Protein AF-A0A4T0UR15-F1 (afdb_monomer_lite)

Organism: NCBI:txid2563443

Radius of gyration: 17.23 Å; chains: 1; bounding box: 40×45×39 Å

Foldseek 3Di:
DDPDPPPDPDDDPPDDPPPPPLPLDQLVNDDPQLCVLCVLCNVCSVVDDSVRSVSSSVVSVVLVPDDPVVSVVVSVVNNVLSVDDPVRNVVVVVVVVVLVPDDPVVVVVVVVCVVDVPPDD

Sequence (121 aa):
MIKGWTLLLACCLAAPAWAGTAASPDWDMLAESRRQALVPLARDWNRYSAQKKQSLVELADALQQLPPDARERAQRQLRRWVELSPAEQARVRANWRRVQALAPERRAALLFELTHPTAQR

pLDDT: mean 75.61, std 16.29, range [34.81, 90.88]

InterPro domains:
  IPR021455 Protein of unknown function DUF3106 [PF11304] (27-110)

Secondary structure (DSSP, 8-state):
---SSS-SSS------S---------GGGS-HHHHHHHGGGGGGGGGS-HHHHHHHHHHHHHHHTS-HHHHHHHHHHHHHHHHS-HHHHHHHHHHHHHHHHS-HHHHHHHHHHHHS-----

Structure (mmCIF, N/CA/C/O backbone):
data_AF-A0A4T0UR15-F1
#
_entry.id   AF-A0A4T0UR15-F1
#
loop_
_atom_site.group_PDB
_atom_site.id
_atom_site.type_symbol
_atom_site.label_atom_id
_atom_site.label_alt_id
_atom_site.label_comp_id
_atom_site.label_asym_id
_atom_site.label_entity_id
_atom_site.label_seq_id
_atom_site.pdbx_PDB_ins_code
_atom_site.Cartn_x
_atom_site.Cartn_y
_atom_site.Cartn_z
_atom_site.occupancy
_atom_site.B_iso_or_equiv
_atom_site.auth_seq_id
_atom_site.auth_comp_id
_atom_site.auth_asym_id
_atom_site.auth_atom_id
_atom_site.pdbx_PDB_model_num
ATOM 1 N N . MET A 1 1 ? -13.636 2.689 14.888 1.00 38.12 1 MET A N 1
ATOM 2 C CA . MET A 1 1 ? -12.822 1.537 14.426 1.00 38.12 1 MET A CA 1
ATOM 3 C C . MET A 1 1 ? -12.340 1.795 13.002 1.00 38.12 1 MET A C 1
ATOM 5 O O . MET A 1 1 ? -13.048 1.479 12.060 1.00 38.12 1 MET A O 1
ATOM 9 N N . ILE A 1 2 ? -11.174 2.425 12.830 1.00 34.81 2 ILE A N 1
ATOM 10 C CA . ILE A 1 2 ? -10.665 2.826 11.507 1.00 34.81 2 ILE A CA 1
ATOM 11 C C . ILE A 1 2 ? -9.317 2.137 11.301 1.00 34.81 2 ILE A C 1
ATOM 13 O O . ILE A 1 2 ? -8.264 2.663 11.644 1.00 34.81 2 ILE A O 1
ATOM 17 N N . LYS A 1 3 ? -9.365 0.900 10.798 1.00 42.66 3 LYS A N 1
ATOM 18 C CA . LYS A 1 3 ? -8.194 0.148 10.326 1.00 42.66 3 LYS A CA 1
ATOM 19 C C . LYS A 1 3 ? -8.117 0.307 8.806 1.00 42.66 3 LYS A C 1
ATOM 21 O O . LYS A 1 3 ? -8.427 -0.606 8.053 1.00 42.66 3 LYS A O 1
ATOM 26 N N . GLY A 1 4 ? -7.803 1.523 8.367 1.00 48.31 4 GLY A N 1
ATOM 27 C CA . GLY A 1 4 ? -7.584 1.871 6.966 1.00 48.31 4 GLY A CA 1
ATOM 28 C C . GLY A 1 4 ? -6.145 2.337 6.799 1.00 48.31 4 GLY A C 1
ATOM 29 O O . GLY A 1 4 ? -5.841 3.483 7.093 1.00 48.31 4 GLY A O 1
ATOM 30 N N . TRP A 1 5 ? -5.276 1.421 6.371 1.00 48.75 5 TRP A N 1
ATOM 31 C CA . TRP A 1 5 ? -3.886 1.633 5.923 1.00 48.75 5 TRP A CA 1
ATOM 32 C C . TRP A 1 5 ? -2.785 1.838 6.976 1.00 48.75 5 TRP A C 1
ATOM 34 O O . TRP A 1 5 ? -1.614 1.847 6.607 1.00 48.75 5 TRP A O 1
ATOM 44 N N . THR A 1 6 ? -3.084 1.922 8.274 1.00 47.88 6 THR A N 1
ATOM 45 C CA . THR A 1 6 ? -2.031 2.005 9.315 1.00 47.88 6 THR A CA 1
ATOM 46 C C . THR A 1 6 ? -1.270 0.714 9.571 1.00 47.88 6 THR A C 1
ATOM 48 O O . THR A 1 6 ? -0.255 0.742 10.255 1.00 47.88 6 THR A O 1
ATOM 51 N N . LEU A 1 7 ? -1.726 -0.416 9.043 1.00 49.88 7 LEU A N 1
ATOM 52 C CA . LEU A 1 7 ? -1.101 -1.712 9.285 1.00 49.88 7 LEU A CA 1
ATOM 53 C C . LEU A 1 7 ? -0.661 -2.327 7.965 1.00 49.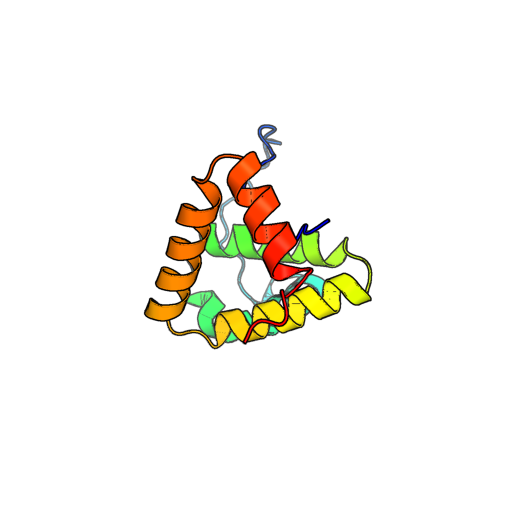88 7 LEU A C 1
ATOM 55 O O . LEU A 1 7 ? -1.326 -3.196 7.423 1.00 49.88 7 LEU A O 1
ATOM 59 N N . LEU A 1 8 ? 0.458 -1.830 7.449 1.00 49.12 8 LEU A N 1
ATOM 60 C CA . LEU A 1 8 ? 1.397 -2.616 6.645 1.00 49.12 8 LEU A CA 1
ATOM 61 C C . LEU A 1 8 ? 2.799 -1.999 6.770 1.00 49.12 8 LEU A C 1
ATOM 63 O O . LEU A 1 8 ? 3.487 -1.728 5.793 1.00 49.12 8 LEU A O 1
ATOM 67 N N . LEU A 1 9 ? 3.202 -1.702 8.010 1.00 54.59 9 LEU A N 1
ATOM 68 C CA . LEU A 1 9 ? 4.618 -1.504 8.337 1.00 54.59 9 LEU A CA 1
ATOM 69 C C . LEU A 1 9 ? 4.985 -1.951 9.760 1.00 54.59 9 LEU A C 1
ATOM 71 O O . LEU A 1 9 ? 6.015 -1.556 10.291 1.00 54.59 9 LEU A O 1
ATOM 75 N N . ALA A 1 10 ? 4.141 -2.762 10.395 1.00 55.88 10 ALA A N 1
ATOM 76 C CA . ALA A 1 10 ? 4.406 -3.287 11.725 1.00 55.88 10 ALA A CA 1
ATOM 77 C C . ALA A 1 10 ? 3.824 -4.696 11.831 1.00 55.88 10 ALA A C 1
ATOM 79 O O . ALA A 1 10 ? 2.657 -4.848 12.178 1.00 55.88 10 ALA A O 1
ATOM 80 N N . CYS A 1 11 ? 4.623 -5.694 11.442 1.00 45.78 11 CYS A N 1
ATOM 81 C CA . CYS A 1 11 ? 4.847 -6.961 12.152 1.00 45.78 11 CYS A CA 1
ATOM 82 C C . CYS A 1 11 ? 5.346 -8.027 11.162 1.00 45.78 11 CYS A C 1
ATOM 84 O O . CYS A 1 11 ? 4.555 -8.584 10.410 1.00 45.78 11 CYS A O 1
ATOM 86 N N . CYS A 1 12 ? 6.658 -8.276 11.159 1.00 40.47 12 CYS A N 1
ATOM 87 C CA . CYS A 1 12 ? 7.252 -9.618 11.114 1.00 40.47 12 CYS A CA 1
ATOM 88 C C . CYS A 1 12 ? 8.769 -9.489 11.324 1.00 40.47 12 CYS A C 1
ATOM 90 O O . CYS A 1 12 ? 9.550 -9.457 10.378 1.00 40.47 12 CYS A O 1
ATOM 92 N N . LEU A 1 13 ? 9.192 -9.416 12.592 1.00 53.69 13 LEU A N 1
ATOM 93 C CA . LEU A 1 13 ? 10.471 -10.008 12.983 1.00 53.69 13 LEU A CA 1
ATOM 94 C C . LEU A 1 13 ? 10.218 -11.507 13.183 1.00 53.69 13 LEU A C 1
ATOM 96 O O . LEU A 1 13 ? 9.910 -11.947 14.283 1.00 53.69 13 LEU A O 1
ATOM 100 N N . ALA A 1 14 ? 10.285 -12.261 12.092 1.00 48.03 14 ALA A N 1
ATOM 101 C CA . ALA A 1 14 ? 10.518 -13.701 12.077 1.00 48.03 14 ALA A CA 1
ATOM 102 C C . ALA A 1 14 ? 10.884 -14.054 10.634 1.00 48.03 14 ALA A C 1
ATOM 104 O O . ALA A 1 14 ? 10.016 -14.156 9.772 1.00 48.03 14 ALA A O 1
ATOM 105 N N . ALA A 1 15 ? 12.181 -14.140 10.353 1.00 48.25 15 ALA A N 1
ATOM 106 C CA . ALA A 1 15 ? 12.671 -14.547 9.047 1.00 48.25 15 ALA A CA 1
ATOM 107 C C . ALA A 1 15 ? 12.569 -16.074 8.927 1.00 48.25 15 ALA A C 1
ATOM 109 O O . ALA A 1 15 ? 13.276 -16.769 9.660 1.00 48.25 15 ALA A O 1
ATOM 110 N N . PRO A 1 16 ? 11.774 -16.638 8.001 1.00 46.06 16 PRO A N 1
ATOM 111 C CA . PRO A 1 16 ? 12.144 -17.919 7.445 1.00 46.06 16 PRO A CA 1
ATOM 112 C C . PRO A 1 16 ? 13.323 -17.666 6.502 1.00 46.06 16 PRO A C 1
ATOM 114 O O . PRO A 1 16 ? 13.279 -16.793 5.633 1.00 46.06 16 PRO A O 1
ATOM 117 N N . ALA A 1 17 ? 14.400 -18.422 6.699 1.00 53.25 17 ALA A N 1
ATOM 118 C CA . ALA A 1 17 ? 15.525 -18.501 5.784 1.00 53.25 17 ALA A CA 1
ATOM 119 C C . ALA A 1 17 ? 15.075 -19.162 4.468 1.00 53.25 17 ALA A C 1
ATOM 121 O O . ALA A 1 17 ? 15.385 -20.311 4.182 1.00 53.25 17 ALA A O 1
ATOM 122 N N . TRP A 1 18 ? 14.324 -18.423 3.660 1.00 51.34 18 TRP A N 1
ATOM 123 C CA . TRP A 1 18 ? 14.265 -18.621 2.223 1.00 51.34 18 TRP A CA 1
ATOM 124 C C . TRP A 1 18 ? 14.562 -17.275 1.581 1.00 51.34 18 TRP A C 1
ATOM 126 O O . TRP A 1 18 ? 13.705 -16.611 1.006 1.00 51.34 18 TRP A O 1
ATOM 136 N N . ALA A 1 19 ? 15.824 -16.862 1.700 1.00 43.78 19 ALA A N 1
ATOM 137 C CA . ALA A 1 19 ? 16.419 -15.978 0.714 1.00 43.78 19 ALA A CA 1
ATOM 138 C C . ALA A 1 19 ? 16.568 -16.788 -0.583 1.00 43.78 19 ALA A C 1
ATOM 140 O O . ALA A 1 19 ? 17.664 -17.187 -0.971 1.00 43.78 19 ALA A O 1
ATOM 141 N N . GLY A 1 20 ? 15.434 -17.084 -1.225 1.00 45.62 20 GLY A N 1
ATOM 142 C CA . GLY A 1 20 ? 15.422 -17.321 -2.655 1.00 45.62 20 GLY A CA 1
ATOM 143 C C . GLY A 1 20 ? 16.052 -16.092 -3.294 1.00 45.62 20 GLY A C 1
ATOM 144 O O . GLY A 1 20 ? 15.768 -14.964 -2.885 1.00 45.62 20 GLY A O 1
ATOM 145 N N . THR A 1 21 ? 16.977 -16.325 -4.218 1.00 44.38 21 THR A N 1
ATOM 146 C CA . THR A 1 21 ? 17.634 -15.318 -5.047 1.00 44.38 21 THR A CA 1
ATOM 147 C C . THR A 1 21 ? 16.654 -14.187 -5.325 1.00 44.38 21 THR A C 1
ATOM 149 O O . THR A 1 21 ? 15.539 -14.474 -5.758 1.00 44.38 21 THR A O 1
ATOM 152 N N . ALA A 1 22 ? 17.025 -12.937 -5.027 1.00 46.28 22 ALA A N 1
ATOM 153 C CA . ALA A 1 22 ? 16.187 -11.757 -5.231 1.00 46.28 22 ALA A CA 1
ATOM 154 C C . ALA A 1 22 ? 15.942 -11.522 -6.735 1.00 46.28 22 ALA A C 1
ATOM 156 O O . ALA A 1 22 ? 16.420 -10.562 -7.333 1.00 46.28 22 ALA A O 1
ATOM 157 N N . ALA A 1 23 ? 15.216 -12.442 -7.361 1.00 57.44 23 ALA A N 1
ATOM 158 C CA . ALA A 1 23 ? 14.602 -12.308 -8.653 1.00 57.44 23 ALA A CA 1
ATOM 159 C C . ALA A 1 23 ? 13.481 -11.304 -8.437 1.00 57.44 23 ALA A C 1
ATOM 161 O O . ALA A 1 23 ? 12.455 -11.608 -7.837 1.00 57.44 23 ALA A O 1
ATOM 162 N N . SER A 1 24 ? 13.742 -10.065 -8.841 1.00 64.25 24 SER A N 1
ATOM 163 C CA . SER A 1 24 ? 12.734 -9.019 -8.944 1.00 64.25 24 SER A CA 1
ATOM 164 C C . SER A 1 24 ? 11.588 -9.591 -9.783 1.00 64.25 24 SER A C 1
ATOM 166 O O . SER A 1 24 ? 11.808 -9.804 -10.973 1.00 64.25 24 SER A O 1
ATOM 168 N N . PRO A 1 25 ? 10.419 -9.925 -9.203 1.00 77.56 25 PRO A N 1
ATOM 169 C CA . PRO A 1 25 ? 9.412 -10.658 -9.949 1.00 77.56 25 PRO A CA 1
ATOM 170 C C . PRO A 1 25 ? 8.941 -9.790 -11.111 1.00 77.56 25 PRO A C 1
ATOM 172 O O . PRO A 1 25 ? 8.556 -8.626 -10.928 1.00 77.56 25 PRO A O 1
ATOM 175 N N . ASP A 1 26 ? 9.007 -10.339 -12.316 1.00 86.25 26 ASP A N 1
ATOM 176 C CA . ASP A 1 26 ? 8.411 -9.704 -13.479 1.00 86.25 26 ASP A CA 1
ATOM 177 C C . ASP A 1 26 ? 6.894 -9.792 -13.385 1.00 86.25 26 ASP A C 1
ATOM 179 O O . ASP A 1 26 ? 6.338 -10.692 -12.749 1.00 86.25 26 ASP A O 1
ATOM 183 N N . TRP A 1 27 ? 6.218 -8.814 -13.987 1.00 88.00 27 TRP A N 1
ATOM 184 C CA . TRP A 1 27 ? 4.764 -8.695 -13.909 1.00 88.00 27 TRP A CA 1
ATOM 185 C C . TRP A 1 27 ? 4.068 -9.992 -14.348 1.00 88.00 27 TRP A C 1
ATOM 187 O O . TRP A 1 27 ? 3.156 -10.471 -13.676 1.00 88.00 27 TRP A O 1
ATOM 197 N N . ASP A 1 28 ? 4.564 -10.614 -15.418 1.00 87.25 28 ASP A N 1
ATOM 198 C CA . ASP A 1 28 ? 4.000 -11.834 -16.000 1.00 87.25 28 ASP A CA 1
ATOM 199 C C . ASP A 1 28 ? 4.280 -13.102 -15.178 1.00 87.25 28 ASP A C 1
ATOM 201 O O . ASP A 1 28 ? 3.566 -14.093 -15.319 1.00 87.25 28 ASP A O 1
ATOM 205 N N . MET A 1 29 ? 5.256 -13.069 -14.265 1.00 86.69 29 MET A N 1
ATOM 206 C CA . MET A 1 29 ? 5.551 -14.184 -13.353 1.00 86.69 29 MET A CA 1
ATOM 207 C C . MET A 1 29 ? 4.675 -14.176 -12.095 1.00 86.69 29 MET A C 1
ATOM 209 O O . MET A 1 29 ? 4.664 -15.144 -11.332 1.00 86.69 29 MET A O 1
ATOM 213 N N . LEU A 1 30 ? 3.947 -13.086 -11.845 1.00 88.75 30 LEU A N 1
ATOM 214 C CA . LEU A 1 30 ? 3.037 -13.001 -10.712 1.00 88.75 30 LEU A CA 1
ATOM 215 C C . LEU A 1 30 ? 1.842 -13.941 -10.906 1.00 88.75 30 LEU A C 1
ATOM 217 O O . LEU A 1 30 ? 1.263 -14.028 -11.988 1.00 88.75 30 LEU A O 1
ATOM 221 N N . ALA A 1 31 ? 1.426 -14.595 -9.819 1.00 88.00 31 ALA A N 1
ATOM 222 C CA . ALA A 1 31 ? 0.186 -15.362 -9.793 1.00 88.00 31 ALA A CA 1
ATOM 223 C C . ALA A 1 31 ? -1.007 -14.479 -10.194 1.00 88.00 31 ALA A C 1
ATOM 225 O O . ALA A 1 31 ? -1.065 -13.299 -9.839 1.00 88.00 31 ALA A O 1
ATOM 226 N N . GLU A 1 32 ? -1.984 -15.065 -10.884 1.00 88.12 32 GLU A N 1
ATOM 227 C CA . GLU A 1 32 ? -3.127 -14.336 -11.445 1.00 88.12 32 GLU A CA 1
ATOM 228 C C . GLU A 1 32 ? -3.884 -13.512 -10.391 1.00 88.12 32 GLU A C 1
ATOM 230 O O . GLU A 1 32 ? -4.163 -12.333 -10.599 1.00 88.12 32 GLU A O 1
ATOM 235 N N . SER A 1 33 ? -4.114 -14.077 -9.204 1.00 85.19 33 SER A N 1
ATOM 236 C CA . SER A 1 33 ? -4.772 -13.372 -8.099 1.00 85.19 33 SER A CA 1
ATOM 237 C C . SER A 1 33 ? -3.997 -12.134 -7.625 1.00 85.19 33 SER A C 1
ATOM 239 O O . SER A 1 33 ? -4.597 -11.109 -7.288 1.00 85.19 33 SER A O 1
ATOM 241 N N . ARG A 1 34 ? -2.657 -12.186 -7.646 1.00 89.31 34 ARG A N 1
ATOM 242 C CA . ARG A 1 34 ? -1.796 -11.044 -7.305 1.00 89.31 34 ARG A CA 1
ATOM 243 C C . ARG A 1 34 ? -1.826 -9.986 -8.397 1.00 89.31 34 ARG A C 1
ATOM 245 O O . ARG A 1 34 ? -1.960 -8.804 -8.081 1.00 89.31 34 ARG A O 1
ATOM 252 N N . ARG A 1 35 ? -1.761 -10.398 -9.668 1.00 90.88 35 ARG A N 1
ATOM 253 C CA . ARG A 1 35 ? -1.892 -9.480 -10.811 1.00 90.88 35 ARG A CA 1
ATOM 254 C C . ARG A 1 35 ? -3.214 -8.734 -10.764 1.00 90.88 35 ARG A C 1
ATOM 256 O O . ARG A 1 35 ? -3.206 -7.513 -10.860 1.00 90.88 35 ARG A O 1
ATOM 263 N N . GLN A 1 36 ? -4.321 -9.432 -10.512 1.00 88.94 36 GLN A N 1
ATOM 264 C CA . GLN A 1 36 ? -5.654 -8.832 -10.381 1.00 88.94 36 GLN A CA 1
ATOM 265 C C . GLN A 1 36 ? -5.723 -7.775 -9.272 1.00 88.94 36 GLN A C 1
ATOM 267 O O . GLN A 1 36 ? -6.334 -6.721 -9.447 1.00 88.94 36 GLN A O 1
ATOM 272 N N . ALA A 1 37 ? -5.068 -8.020 -8.136 1.00 87.38 37 ALA A N 1
ATOM 273 C CA . ALA A 1 37 ? -5.011 -7.051 -7.046 1.00 87.38 37 ALA A CA 1
ATOM 274 C C . ALA A 1 37 ? -4.137 -5.825 -7.377 1.00 87.38 37 ALA A C 1
ATOM 276 O O . ALA A 1 37 ? -4.421 -4.728 -6.893 1.00 87.38 37 ALA A O 1
ATOM 277 N N . LEU A 1 38 ? -3.100 -5.997 -8.203 1.00 90.38 38 LEU A N 1
ATOM 278 C CA . LEU A 1 38 ? -2.100 -4.974 -8.517 1.00 90.38 38 LEU A CA 1
ATOM 279 C C . LEU A 1 38 ? -2.259 -4.339 -9.906 1.00 90.38 38 LEU A C 1
ATOM 281 O O . LEU A 1 38 ? -1.401 -3.546 -10.280 1.00 90.38 38 LEU A O 1
ATOM 285 N N . VAL A 1 39 ? -3.327 -4.631 -10.664 1.00 90.12 39 VAL A N 1
ATOM 286 C CA . VAL A 1 39 ? -3.546 -4.117 -12.039 1.00 90.12 39 VAL A CA 1
ATOM 287 C C . VAL A 1 39 ? -3.217 -2.626 -12.202 1.00 90.12 39 VAL A C 1
ATOM 289 O O . VAL A 1 39 ? -2.523 -2.287 -13.160 1.00 90.12 39 VAL A O 1
ATOM 292 N N . PRO A 1 40 ? -3.622 -1.716 -11.287 1.00 86.81 40 PRO A N 1
ATOM 293 C CA . PRO A 1 40 ? -3.321 -0.291 -11.443 1.00 86.81 40 PRO A CA 1
ATOM 294 C C . PRO A 1 40 ? -1.816 0.019 -11.471 1.00 86.81 40 PRO A C 1
ATOM 296 O O . PRO A 1 40 ? -1.396 1.000 -12.069 1.00 86.81 40 PRO A O 1
ATOM 299 N N . LEU A 1 41 ? -0.996 -0.818 -10.836 1.00 87.88 41 LEU A N 1
ATOM 300 C CA . LEU A 1 41 ? 0.452 -0.653 -10.717 1.00 87.88 41 LEU A CA 1
ATOM 301 C C . LEU A 1 41 ? 1.232 -1.315 -11.863 1.00 87.88 41 LEU A C 1
ATOM 303 O O . LEU A 1 41 ? 2.443 -1.120 -11.948 1.00 87.88 41 LEU A O 1
ATOM 307 N N . ALA A 1 42 ? 0.562 -2.071 -12.742 1.00 88.25 42 ALA A N 1
ATOM 308 C CA . ALA A 1 42 ? 1.193 -2.821 -13.829 1.00 88.25 42 ALA A CA 1
ATOM 309 C C . ALA A 1 42 ? 2.042 -1.925 -14.745 1.00 88.25 42 ALA A C 1
ATOM 311 O O . ALA A 1 42 ? 3.168 -2.271 -15.094 1.00 88.25 42 ALA A O 1
ATOM 312 N N . ARG A 1 43 ? 1.530 -0.729 -15.076 1.00 87.81 43 ARG A N 1
ATOM 313 C CA . ARG A 1 43 ? 2.186 0.232 -15.981 1.00 87.81 43 ARG A CA 1
ATOM 314 C C . ARG A 1 43 ? 3.577 0.655 -15.503 1.00 87.81 43 ARG A C 1
ATOM 316 O O . ARG A 1 43 ? 4.484 0.798 -16.315 1.00 87.81 43 ARG A O 1
ATOM 323 N N . ASP A 1 44 ? 3.735 0.872 -14.201 1.00 86.81 44 ASP A N 1
ATOM 324 C CA . ASP A 1 44 ? 4.989 1.339 -13.602 1.00 86.81 44 ASP A CA 1
ATOM 325 C C . ASP A 1 44 ? 5.793 0.203 -12.956 1.00 86.81 44 ASP A C 1
ATOM 327 O O . ASP A 1 44 ? 6.845 0.459 -12.369 1.00 86.81 44 ASP A O 1
ATOM 331 N N . TRP A 1 45 ? 5.344 -1.053 -13.085 1.00 88.81 45 TRP A N 1
ATOM 332 C CA . TRP A 1 45 ? 5.933 -2.202 -12.396 1.00 88.81 45 TRP A CA 1
ATOM 333 C C . TRP A 1 45 ? 7.448 -2.302 -12.601 1.00 88.81 45 TRP A C 1
ATOM 335 O O . TRP A 1 45 ? 8.203 -2.439 -11.639 1.00 88.81 45 TRP A O 1
ATOM 345 N N . ASN A 1 46 ? 7.909 -2.138 -13.842 1.00 88.50 46 ASN A N 1
ATOM 346 C CA . ASN A 1 46 ? 9.327 -2.232 -14.206 1.00 88.50 46 ASN A CA 1
ATOM 347 C C . ASN A 1 46 ? 10.186 -1.080 -13.667 1.00 88.50 46 ASN A C 1
ATOM 349 O O . ASN A 1 46 ? 11.405 -1.201 -13.609 1.00 88.50 46 ASN A O 1
ATOM 353 N N . ARG A 1 47 ? 9.568 0.028 -13.246 1.00 87.88 47 ARG A N 1
ATOM 354 C CA . ARG A 1 47 ? 10.261 1.190 -12.668 1.00 87.88 47 ARG A CA 1
ATOM 355 C C . ARG A 1 47 ? 10.456 1.049 -11.160 1.00 87.88 47 ARG A C 1
ATOM 357 O O . ARG A 1 47 ? 11.200 1.825 -10.563 1.00 87.88 47 ARG A O 1
ATOM 364 N N . TYR A 1 48 ? 9.781 0.090 -10.529 1.00 86.75 48 TYR A N 1
ATOM 365 C CA . TYR A 1 48 ? 9.933 -0.179 -9.108 1.00 86.75 48 TYR A CA 1
ATOM 366 C C . TYR A 1 48 ? 11.193 -0.995 -8.828 1.00 86.75 48 TYR A C 1
ATOM 368 O O . TYR A 1 48 ? 11.509 -1.959 -9.526 1.00 86.75 48 TYR A O 1
ATOM 376 N N . SER A 1 49 ? 11.893 -0.628 -7.753 1.00 88.19 49 SER A N 1
ATOM 377 C CA . SER A 1 49 ? 13.000 -1.426 -7.231 1.00 88.19 49 SER A CA 1
ATOM 378 C C . SER A 1 49 ? 12.514 -2.810 -6.794 1.00 88.19 49 SER A C 1
ATOM 380 O O . SER A 1 49 ? 11.346 -2.982 -6.438 1.00 88.19 49 SER A O 1
ATOM 382 N N . ALA A 1 50 ? 13.419 -3.792 -6.756 1.00 86.44 50 ALA A N 1
ATOM 383 C CA . ALA A 1 50 ? 13.101 -5.149 -6.305 1.00 86.44 50 ALA A CA 1
ATOM 384 C C . ALA A 1 50 ? 12.426 -5.153 -4.920 1.00 86.44 50 ALA A C 1
ATOM 386 O O . ALA A 1 50 ? 11.388 -5.784 -4.737 1.00 86.44 50 ALA A O 1
ATOM 387 N N . GLN A 1 51 ? 12.935 -4.343 -3.983 1.00 86.12 51 GLN A N 1
ATOM 388 C CA . GLN A 1 51 ? 12.336 -4.187 -2.655 1.00 86.12 51 GLN A CA 1
ATOM 389 C C . GLN A 1 51 ? 10.893 -3.673 -2.722 1.00 86.12 51 GLN A C 1
ATOM 391 O O . GLN A 1 51 ? 10.016 -4.152 -2.008 1.00 86.12 51 GLN A O 1
ATOM 396 N N . LYS A 1 52 ? 10.629 -2.686 -3.587 1.00 86.06 52 LYS A N 1
ATOM 397 C CA . LYS A 1 52 ? 9.290 -2.117 -3.739 1.00 86.06 52 LYS A CA 1
ATOM 398 C C . LYS A 1 52 ? 8.327 -3.133 -4.349 1.00 86.06 52 LYS A C 1
ATOM 400 O O . LYS A 1 52 ? 7.203 -3.234 -3.867 1.00 86.06 52 LYS A O 1
ATOM 405 N N . LYS A 1 53 ? 8.763 -3.879 -5.368 1.00 88.50 53 LYS A N 1
ATOM 406 C CA . LYS A 1 53 ? 7.981 -4.967 -5.971 1.00 88.50 53 LYS A CA 1
ATOM 407 C C . LYS A 1 53 ? 7.626 -6.031 -4.935 1.00 88.50 53 LYS A C 1
ATOM 409 O O . LYS A 1 53 ? 6.459 -6.393 -4.840 1.00 88.50 53 LYS A O 1
ATOM 414 N N . GLN A 1 54 ? 8.582 -6.442 -4.102 1.00 89.56 54 GLN A N 1
ATOM 415 C CA . GLN A 1 54 ? 8.345 -7.412 -3.033 1.00 89.56 54 GLN A CA 1
ATOM 416 C C . GLN A 1 54 ? 7.258 -6.939 -2.053 1.00 89.56 54 GLN A C 1
ATOM 418 O O . GLN A 1 54 ? 6.282 -7.650 -1.826 1.00 89.56 54 GLN A O 1
ATOM 423 N N . SER A 1 55 ? 7.336 -5.696 -1.564 1.00 86.44 55 SER A N 1
ATOM 424 C CA . SER A 1 55 ? 6.291 -5.147 -0.682 1.00 86.44 55 SER A CA 1
ATOM 425 C C . SER A 1 55 ? 4.916 -5.029 -1.358 1.00 86.44 55 SER A C 1
ATOM 427 O O . SER A 1 55 ? 3.887 -5.083 -0.688 1.00 86.44 55 SER A O 1
ATOM 429 N N . LEU A 1 56 ? 4.867 -4.838 -2.681 1.00 89.38 56 LEU A N 1
ATOM 430 C CA . LEU A 1 56 ? 3.608 -4.825 -3.432 1.00 89.38 56 LEU A CA 1
ATOM 431 C C . LEU A 1 56 ? 3.021 -6.234 -3.583 1.00 89.38 56 LEU A C 1
ATOM 433 O O . LEU A 1 56 ? 1.806 -6.391 -3.492 1.00 89.38 56 LEU A O 1
ATOM 437 N N . VAL A 1 57 ? 3.864 -7.251 -3.768 1.00 90.31 57 VAL A N 1
ATOM 438 C CA . VAL A 1 57 ? 3.442 -8.660 -3.769 1.00 90.31 57 VAL A CA 1
ATOM 439 C C . VAL A 1 57 ? 2.845 -9.047 -2.414 1.00 90.31 57 VAL A C 1
ATOM 441 O O . VAL A 1 57 ? 1.752 -9.604 -2.369 1.00 90.31 57 VAL A O 1
ATOM 444 N N . GLU A 1 58 ? 3.496 -8.671 -1.315 1.00 88.94 58 GLU A N 1
ATOM 445 C CA . GLU A 1 58 ? 2.984 -8.898 0.046 1.00 88.94 58 GLU A CA 1
ATOM 446 C C . GLU A 1 58 ? 1.641 -8.192 0.285 1.00 88.94 58 GLU A C 1
ATOM 448 O O . GLU A 1 58 ? 0.716 -8.768 0.861 1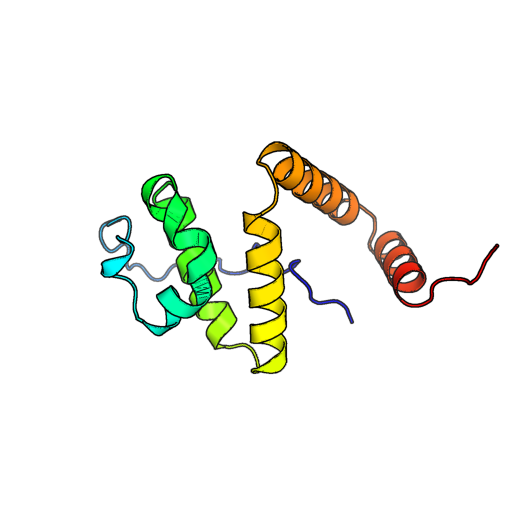.00 88.94 58 GLU A O 1
ATOM 453 N N . LEU A 1 59 ? 1.491 -6.959 -0.216 1.00 86.25 59 LEU A N 1
ATOM 454 C CA . LEU A 1 59 ? 0.212 -6.250 -0.190 1.00 86.25 59 LEU A CA 1
ATOM 455 C C . LEU A 1 59 ? -0.872 -7.031 -0.948 1.00 86.25 59 LEU A C 1
ATOM 457 O O . LEU A 1 59 ? -1.998 -7.127 -0.466 1.00 86.25 59 LEU A O 1
ATOM 461 N N . ALA A 1 60 ? -0.554 -7.587 -2.117 1.00 89.50 60 ALA A N 1
ATOM 462 C CA . ALA A 1 60 ? -1.508 -8.360 -2.907 1.00 89.50 60 ALA A CA 1
ATOM 463 C C . ALA A 1 60 ? -1.997 -9.616 -2.170 1.00 89.50 60 ALA A C 1
ATOM 465 O O . ALA A 1 60 ? -3.183 -9.943 -2.249 1.00 89.50 60 ALA A O 1
ATOM 466 N N . ASP A 1 61 ? -1.118 -10.279 -1.420 1.00 89.56 61 ASP A N 1
ATOM 467 C CA . ASP A 1 61 ? -1.477 -11.431 -0.587 1.00 89.56 61 ASP A CA 1
ATOM 468 C C . ASP A 1 61 ? -2.374 -11.008 0.586 1.00 89.56 61 ASP A C 1
ATOM 470 O O . ASP A 1 61 ? -3.418 -11.620 0.828 1.00 89.56 61 ASP A O 1
ATOM 474 N N . ALA A 1 62 ? -2.060 -9.888 1.245 1.00 87.69 62 ALA A N 1
ATOM 475 C CA . ALA A 1 62 ? -2.906 -9.334 2.303 1.00 87.69 62 ALA A CA 1
ATOM 476 C C . ALA A 1 62 ? -4.313 -8.954 1.796 1.00 87.69 62 ALA A C 1
ATOM 478 O O . ALA A 1 62 ? -5.308 -9.183 2.482 1.00 87.69 62 ALA A O 1
ATOM 479 N N . LEU A 1 63 ? -4.430 -8.415 0.576 1.00 85.12 63 LEU A N 1
ATOM 480 C CA . LEU A 1 63 ? -5.722 -8.078 -0.039 1.00 85.12 63 LEU A CA 1
ATOM 481 C C . LEU A 1 63 ? -6.590 -9.309 -0.330 1.00 85.12 63 LEU A C 1
ATOM 483 O O . LEU A 1 63 ? -7.821 -9.222 -0.283 1.00 85.12 63 LEU A O 1
ATOM 487 N N . GLN A 1 64 ? -5.975 -10.454 -0.626 1.00 85.88 64 GLN A N 1
ATOM 488 C CA . GLN A 1 64 ? -6.698 -11.708 -0.850 1.00 85.88 64 GLN A CA 1
ATOM 489 C C . GLN A 1 64 ? -7.302 -12.253 0.445 1.00 85.88 64 GLN A C 1
ATOM 491 O O . GLN A 1 64 ? -8.393 -12.816 0.412 1.00 85.88 64 GLN A O 1
ATOM 496 N N . GLN A 1 65 ? -6.661 -12.010 1.587 1.00 88.31 65 GLN A N 1
ATOM 497 C CA . GLN A 1 65 ? -7.177 -12.406 2.899 1.00 88.31 65 GLN A CA 1
ATOM 498 C C . GLN A 1 65 ? -8.332 -11.519 3.396 1.00 88.31 65 GLN A C 1
ATOM 500 O O . GLN A 1 65 ? -9.009 -11.869 4.362 1.00 88.31 65 GLN A O 1
ATOM 505 N N . LEU A 1 66 ? -8.585 -10.374 2.751 1.00 86.31 66 LEU A N 1
ATOM 506 C CA . LEU A 1 66 ? -9.695 -9.496 3.116 1.00 86.31 66 LEU A CA 1
ATOM 507 C C . LEU A 1 66 ? -11.052 -10.037 2.623 1.00 86.31 66 LEU A C 1
ATOM 509 O O . LEU A 1 66 ? -11.130 -10.572 1.511 1.00 86.31 66 LEU A O 1
ATOM 513 N N . PRO A 1 67 ? -12.143 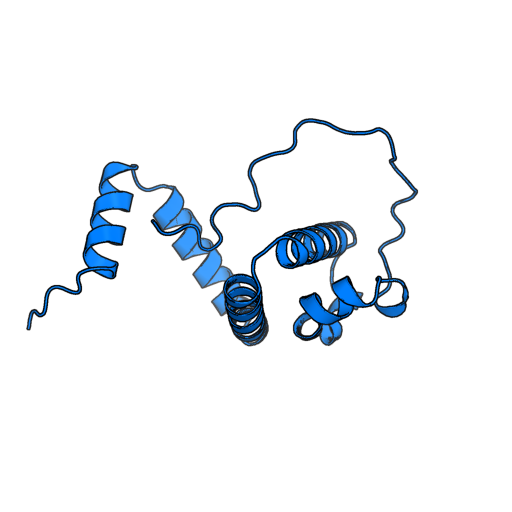-9.793 3.384 1.00 90.25 67 PRO A N 1
ATOM 514 C CA . PRO A 1 67 ? -13.511 -9.977 2.905 1.00 90.25 67 PRO A CA 1
ATOM 515 C C . PRO A 1 67 ? -13.768 -9.202 1.602 1.00 90.25 67 PRO A C 1
ATOM 517 O O . PRO A 1 67 ? -13.152 -8.147 1.399 1.00 90.25 67 PRO A O 1
ATOM 520 N N . PRO A 1 68 ? -14.703 -9.654 0.747 1.00 87.06 68 PRO A N 1
ATOM 521 C CA . PRO A 1 68 ? -14.929 -9.080 -0.582 1.00 87.06 68 PRO A CA 1
ATOM 522 C C . PRO A 1 68 ? -15.159 -7.561 -0.547 1.00 87.06 68 PRO A C 1
ATOM 524 O O . PRO A 1 68 ? -14.447 -6.826 -1.230 1.00 87.06 68 PRO A O 1
ATOM 527 N N . ASP A 1 69 ? -16.018 -7.060 0.346 1.00 86.00 69 ASP A N 1
ATOM 528 C CA . ASP A 1 69 ? -16.285 -5.616 0.455 1.00 86.00 69 ASP A CA 1
ATOM 529 C C . ASP A 1 69 ? -15.038 -4.803 0.833 1.00 86.00 69 ASP A C 1
ATOM 531 O O . ASP A 1 69 ? -14.837 -3.665 0.397 1.00 86.00 69 ASP A O 1
ATOM 535 N N . ALA A 1 70 ? -14.193 -5.367 1.700 1.00 85.69 70 ALA A N 1
ATOM 536 C CA . ALA A 1 70 ? -12.958 -4.729 2.135 1.00 85.69 70 ALA A CA 1
ATOM 537 C C . ALA A 1 70 ? -11.910 -4.739 1.019 1.00 85.69 70 ALA A C 1
ATOM 539 O O . ALA A 1 70 ? -11.231 -3.728 0.815 1.00 85.69 70 ALA A O 1
ATOM 540 N N . ARG A 1 71 ? -11.829 -5.838 0.262 1.00 87.00 71 ARG A N 1
ATOM 541 C CA . ARG A 1 71 ? -10.976 -5.957 -0.919 1.00 87.00 71 ARG A CA 1
ATOM 542 C C . ARG A 1 71 ? -11.357 -4.928 -1.977 1.00 87.00 71 ARG A C 1
ATOM 544 O O . ARG A 1 71 ? -10.484 -4.212 -2.458 1.00 87.00 71 ARG A O 1
ATOM 551 N N . GLU A 1 72 ? -12.643 -4.771 -2.282 1.00 87.50 72 GLU A N 1
ATOM 552 C CA . GLU A 1 72 ? -13.095 -3.767 -3.248 1.00 87.50 72 GLU A CA 1
ATOM 553 C C . GLU A 1 72 ? -12.758 -2.339 -2.814 1.00 87.50 72 GLU A C 1
ATOM 555 O O . GLU A 1 72 ? -12.284 -1.529 -3.617 1.00 87.50 72 GLU A O 1
ATOM 560 N N . ARG A 1 73 ? -12.980 -2.013 -1.532 1.00 87.38 73 ARG A N 1
ATOM 561 C CA . ARG A 1 73 ? -12.589 -0.709 -0.980 1.00 87.38 73 ARG A CA 1
ATOM 562 C C . ARG A 1 73 ? -11.097 -0.480 -1.166 1.00 87.38 73 ARG A C 1
ATOM 564 O O . ARG A 1 73 ? -10.707 0.587 -1.632 1.00 87.38 73 ARG A O 1
ATOM 571 N N . ALA A 1 74 ? -10.275 -1.468 -0.836 1.00 84.81 74 ALA A N 1
ATOM 572 C CA . ALA A 1 74 ? -8.833 -1.370 -0.977 1.00 84.81 74 ALA A CA 1
ATOM 573 C C . ALA A 1 74 ? -8.390 -1.236 -2.446 1.00 84.81 74 ALA A C 1
ATOM 575 O O . ALA A 1 74 ? -7.516 -0.426 -2.743 1.00 84.81 74 ALA A O 1
ATOM 576 N N . GLN A 1 75 ? -9.041 -1.924 -3.385 1.00 85.75 75 GLN A N 1
ATOM 577 C CA . GLN A 1 75 ? -8.776 -1.761 -4.817 1.00 85.75 75 GLN A CA 1
ATOM 578 C C . GLN A 1 75 ? -9.168 -0.370 -5.337 1.00 85.75 75 GLN A C 1
ATOM 580 O O . GLN A 1 75 ? -8.403 0.245 -6.079 1.00 85.75 75 GLN A O 1
ATOM 585 N N . ARG A 1 76 ? -10.329 0.172 -4.932 1.00 88.31 76 ARG A N 1
ATOM 586 C CA . ARG A 1 76 ? -10.734 1.554 -5.273 1.00 88.31 76 ARG A CA 1
ATOM 587 C C . ARG A 1 76 ? -9.708 2.569 -4.786 1.00 88.31 76 ARG A C 1
ATOM 589 O O . ARG A 1 76 ? -9.358 3.513 -5.483 1.00 88.31 76 ARG A O 1
ATOM 596 N N . GLN A 1 77 ? -9.230 2.354 -3.575 1.00 86.94 77 GLN A N 1
ATOM 597 C CA . GLN A 1 77 ? -8.207 3.164 -2.949 1.00 86.94 77 GLN A CA 1
ATOM 598 C C . GLN A 1 77 ? -6.854 3.085 -3.663 1.00 86.94 77 GLN A C 1
ATOM 600 O O . GLN A 1 77 ? -6.216 4.113 -3.873 1.00 86.94 77 GLN A O 1
ATOM 605 N N . LEU A 1 78 ? -6.447 1.884 -4.076 1.00 85.94 78 LEU A N 1
ATOM 606 C CA . LEU A 1 78 ? -5.224 1.679 -4.840 1.00 85.94 78 LEU A CA 1
ATOM 607 C C . LEU A 1 78 ? -5.274 2.407 -6.188 1.00 85.94 78 LEU A C 1
ATOM 609 O O . LEU A 1 78 ? -4.300 3.053 -6.556 1.00 85.94 78 LEU A O 1
ATOM 613 N N . ARG A 1 79 ? -6.419 2.367 -6.885 1.00 87.25 79 ARG A N 1
ATOM 614 C CA . ARG A 1 79 ? -6.629 3.141 -8.121 1.00 87.25 79 ARG A CA 1
ATOM 615 C C . ARG A 1 79 ? -6.408 4.634 -7.893 1.00 87.25 79 ARG A C 1
ATOM 617 O O . ARG A 1 79 ? -5.552 5.222 -8.544 1.00 87.25 79 ARG A O 1
ATOM 624 N N . ARG A 1 80 ? -7.068 5.201 -6.876 1.00 85.94 80 ARG A N 1
ATOM 625 C CA . ARG A 1 80 ? -6.876 6.611 -6.498 1.00 85.94 80 ARG A CA 1
ATOM 626 C C . ARG A 1 80 ? -5.426 6.937 -6.172 1.00 85.94 80 ARG A C 1
ATOM 628 O O . ARG A 1 80 ? -4.946 7.998 -6.531 1.00 85.94 80 ARG A O 1
ATOM 635 N N . TRP A 1 81 ? -4.720 6.038 -5.490 1.00 85.12 81 TRP A N 1
ATOM 636 C CA . TRP A 1 81 ? -3.314 6.244 -5.156 1.00 85.12 81 TRP A CA 1
ATOM 637 C C . TRP A 1 81 ? -2.421 6.347 -6.397 1.00 85.12 81 TRP A C 1
ATOM 639 O O . TRP A 1 81 ? -1.536 7.200 -6.434 1.00 85.12 81 TRP A O 1
ATOM 649 N N . VAL A 1 82 ? -2.637 5.486 -7.394 1.00 84.69 82 VAL A N 1
ATOM 650 C CA . VAL A 1 82 ? -1.861 5.493 -8.644 1.00 84.69 82 VAL A CA 1
ATOM 651 C C . VAL A 1 82 ? -2.136 6.746 -9.475 1.00 84.69 82 VAL A C 1
ATOM 653 O O . VAL A 1 82 ? -1.230 7.244 -10.135 1.00 84.69 82 VAL A O 1
ATOM 656 N N . GLU A 1 83 ? -3.350 7.288 -9.398 1.00 86.25 83 GLU A N 1
ATOM 657 C CA . GLU A 1 83 ? -3.722 8.547 -10.054 1.00 86.25 83 GLU A CA 1
ATOM 658 C C . GLU A 1 83 ? -3.041 9.779 -9.428 1.00 86.25 83 GLU A C 1
ATOM 660 O O . GLU A 1 83 ? -2.877 10.793 -10.104 1.00 86.25 83 GLU A O 1
ATOM 665 N N . LEU A 1 84 ? -2.608 9.707 -8.161 1.00 84.31 84 LEU A N 1
ATOM 666 C CA . LEU A 1 84 ? -1.892 10.809 -7.511 1.00 84.31 84 LEU A CA 1
ATOM 667 C C . LEU A 1 84 ? -0.505 11.005 -8.129 1.00 84.31 84 LEU A C 1
ATOM 669 O O . LEU A 1 84 ? 0.283 10.061 -8.242 1.00 84.31 84 LEU A O 1
ATOM 673 N N . SER A 1 85 ? -0.142 12.261 -8.390 1.00 85.75 85 SER A N 1
ATOM 674 C CA . SER A 1 85 ? 1.220 12.615 -8.791 1.00 85.75 85 SER A CA 1
ATOM 675 C C . SER A 1 85 ? 2.240 12.276 -7.690 1.00 85.75 85 SER A C 1
ATOM 677 O O . SER A 1 85 ? 1.899 12.237 -6.501 1.00 85.75 85 SER A O 1
ATOM 679 N N . PRO A 1 86 ? 3.533 12.088 -8.019 1.00 80.56 86 PRO A N 1
ATOM 680 C CA . PRO A 1 86 ? 4.562 11.803 -7.015 1.00 80.56 86 PRO A CA 1
ATOM 681 C C . PRO A 1 86 ? 4.618 12.834 -5.874 1.00 80.56 86 PRO A C 1
ATOM 683 O O . PRO A 1 86 ? 4.830 12.464 -4.714 1.00 80.56 86 PRO A O 1
ATOM 686 N N . ALA A 1 87 ? 4.380 14.113 -6.188 1.00 82.62 87 ALA A N 1
ATOM 687 C CA . ALA A 1 87 ? 4.315 15.197 -5.210 1.00 82.62 87 ALA A CA 1
ATOM 688 C C . ALA A 1 87 ? 3.098 15.060 -4.280 1.00 82.62 87 ALA A C 1
ATOM 690 O O . ALA A 1 87 ? 3.216 15.211 -3.061 1.00 82.62 87 ALA A O 1
ATOM 691 N N . GLU A 1 88 ? 1.935 14.703 -4.824 1.00 82.06 88 GLU A N 1
ATOM 692 C CA . GLU A 1 88 ? 0.728 14.459 -4.034 1.00 82.06 88 GLU A CA 1
ATOM 693 C C . GLU A 1 88 ? 0.862 13.219 -3.160 1.00 82.06 88 GLU A C 1
ATOM 695 O O . GLU A 1 88 ? 0.545 13.272 -1.972 1.00 82.06 88 GLU A O 1
ATOM 700 N N . GLN A 1 89 ? 1.418 12.129 -3.689 1.00 83.75 89 GLN A N 1
ATOM 701 C CA . GLN A 1 89 ? 1.716 10.939 -2.897 1.00 83.75 89 GLN A CA 1
ATOM 702 C C . GLN A 1 89 ? 2.678 11.266 -1.745 1.00 83.75 89 GLN A C 1
ATOM 704 O O . GLN A 1 89 ? 2.489 10.792 -0.621 1.00 83.75 89 GLN A O 1
ATOM 709 N N . ALA A 1 90 ? 3.703 12.095 -1.984 1.00 80.75 90 ALA A N 1
ATOM 710 C CA . ALA A 1 90 ? 4.614 12.552 -0.935 1.00 80.75 90 ALA A CA 1
ATOM 711 C C . ALA A 1 90 ? 3.887 13.379 0.136 1.00 80.75 90 ALA A C 1
ATOM 713 O O . ALA A 1 90 ? 4.108 13.156 1.330 1.00 80.75 90 ALA A O 1
ATOM 714 N N . ARG A 1 91 ? 2.970 14.264 -0.274 1.00 81.81 91 ARG A N 1
ATOM 715 C CA . ARG A 1 91 ? 2.123 15.052 0.631 1.00 81.81 91 ARG A CA 1
ATOM 716 C C . ARG A 1 91 ? 1.213 14.163 1.477 1.00 81.81 91 ARG A C 1
ATOM 718 O O . ARG A 1 91 ? 1.170 14.340 2.692 1.00 81.81 91 ARG A O 1
ATOM 725 N N . VAL A 1 92 ? 0.558 13.166 0.880 1.00 79.12 92 VAL A N 1
ATOM 726 C CA . VAL A 1 92 ? -0.275 12.197 1.612 1.00 79.12 92 VAL A CA 1
ATOM 727 C C . VAL A 1 92 ? 0.563 11.428 2.637 1.00 79.12 92 VAL A C 1
ATOM 729 O O . VAL A 1 92 ? 0.184 11.360 3.806 1.00 79.12 92 VAL A O 1
ATOM 732 N N . ARG A 1 93 ? 1.754 10.932 2.261 1.00 78.69 93 ARG A N 1
ATOM 733 C CA . ARG A 1 93 ? 2.673 10.268 3.209 1.00 78.69 93 ARG A CA 1
ATOM 734 C C . ARG A 1 93 ? 3.141 11.194 4.331 1.00 78.69 93 ARG A C 1
ATOM 736 O O . ARG A 1 93 ? 3.322 10.742 5.459 1.00 78.69 93 ARG A O 1
ATOM 743 N N . ALA A 1 94 ? 3.398 12.467 4.036 1.00 84.00 94 ALA A N 1
ATOM 744 C CA . ALA A 1 94 ? 3.820 13.445 5.035 1.00 84.00 94 ALA A CA 1
ATOM 745 C C . ALA A 1 94 ? 2.693 13.751 6.030 1.00 84.00 94 ALA A C 1
ATOM 747 O O . ALA A 1 94 ? 2.917 13.697 7.238 1.00 84.00 94 ALA A O 1
ATOM 748 N N . ASN A 1 95 ? 1.477 13.988 5.536 1.00 81.56 95 ASN A N 1
ATOM 749 C CA . ASN A 1 95 ? 0.294 14.189 6.374 1.00 81.56 95 ASN A CA 1
ATOM 750 C C . ASN A 1 95 ? 0.038 12.973 7.261 1.00 81.56 95 ASN A C 1
ATOM 752 O O . ASN A 1 95 ? -0.200 13.116 8.457 1.00 81.56 95 ASN A O 1
ATOM 756 N N . TRP A 1 96 ? 0.191 11.775 6.702 1.00 76.75 96 TRP A N 1
ATOM 757 C CA . TRP A 1 96 ? 0.059 10.549 7.468 1.00 76.75 96 TRP A CA 1
ATOM 758 C C . TRP A 1 96 ? 1.089 10.427 8.587 1.00 76.75 96 TRP A C 1
ATOM 760 O O . TRP A 1 96 ? 0.724 10.129 9.718 1.00 76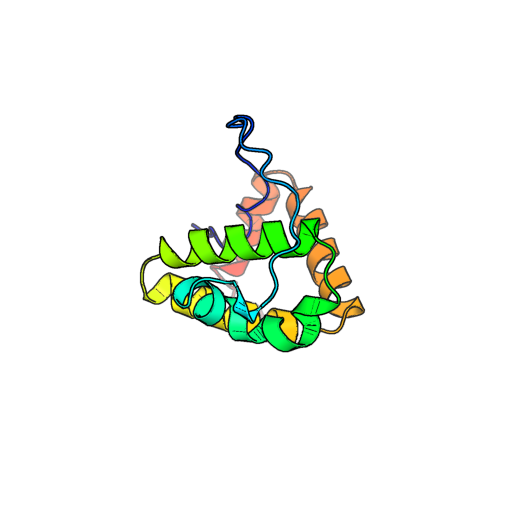.75 96 TRP A O 1
ATOM 770 N N . ARG A 1 97 ? 2.367 10.710 8.310 1.00 82.31 97 ARG A N 1
ATOM 771 C CA . ARG A 1 97 ? 3.416 10.718 9.341 1.00 82.31 97 ARG A CA 1
ATOM 772 C C . ARG A 1 97 ? 3.122 11.717 10.458 1.00 82.31 97 ARG A C 1
ATOM 774 O O . ARG A 1 97 ? 3.345 11.388 11.616 1.00 82.31 97 ARG A O 1
ATOM 781 N N . ARG A 1 98 ? 2.575 12.894 10.134 1.00 81.31 98 ARG A N 1
ATOM 782 C CA . ARG A 1 98 ? 2.152 13.883 11.141 1.00 81.31 98 ARG A CA 1
ATOM 783 C C . ARG A 1 98 ? 1.036 13.343 12.023 1.00 81.31 98 ARG A C 1
ATOM 785 O O . ARG A 1 98 ? 1.171 13.382 13.237 1.00 81.31 98 ARG A O 1
ATOM 792 N N . VAL A 1 99 ? -0.013 12.774 11.426 1.00 75.00 99 VAL A N 1
ATOM 793 C CA . VAL A 1 99 ? -1.093 12.112 12.178 1.00 75.00 99 VAL A CA 1
ATOM 794 C C . VAL A 1 99 ? -0.543 10.953 13.009 1.00 75.00 99 VAL A C 1
ATOM 796 O O . VAL A 1 99 ? -1.008 10.723 14.121 1.00 75.00 99 VAL A O 1
ATOM 799 N N . GLN A 1 100 ? 0.476 10.247 12.508 1.00 76.56 100 GLN A N 1
ATOM 800 C CA . GLN A 1 100 ? 1.146 9.188 13.251 1.00 76.56 100 GLN A CA 1
ATOM 801 C C . GLN A 1 100 ? 1.980 9.664 14.444 1.00 76.56 100 GLN A C 1
ATOM 803 O O . GLN A 1 100 ? 2.070 8.960 15.447 1.00 76.56 100 GLN A O 1
ATOM 808 N N . ALA A 1 101 ? 2.537 10.864 14.368 1.00 83.38 101 ALA A N 1
ATOM 809 C CA . ALA A 1 101 ? 3.289 11.468 15.458 1.00 83.38 101 ALA A CA 1
ATOM 810 C C . ALA A 1 101 ? 2.396 12.076 16.555 1.00 83.38 101 ALA A C 1
ATOM 812 O O . ALA A 1 101 ? 2.894 12.419 17.623 1.00 83.38 101 ALA A O 1
ATOM 813 N N . LEU A 1 102 ? 1.087 12.222 16.315 1.00 82.25 102 LEU A N 1
ATOM 814 C CA . LEU A 1 102 ? 0.162 12.714 17.332 1.00 82.25 102 LEU A CA 1
ATOM 815 C C . LEU A 1 102 ? 0.015 11.700 18.473 1.00 82.25 102 LEU A C 1
ATOM 817 O O . LEU A 1 102 ? -0.042 10.487 18.241 1.00 82.25 102 LEU A O 1
ATOM 821 N N . ALA A 1 103 ? -0.117 12.221 19.694 1.00 78.94 103 ALA A N 1
ATOM 822 C CA . ALA A 1 103 ? -0.464 11.433 20.871 1.00 78.94 103 ALA A CA 1
ATOM 823 C C . ALA A 1 103 ? -1.777 10.649 20.629 1.00 78.9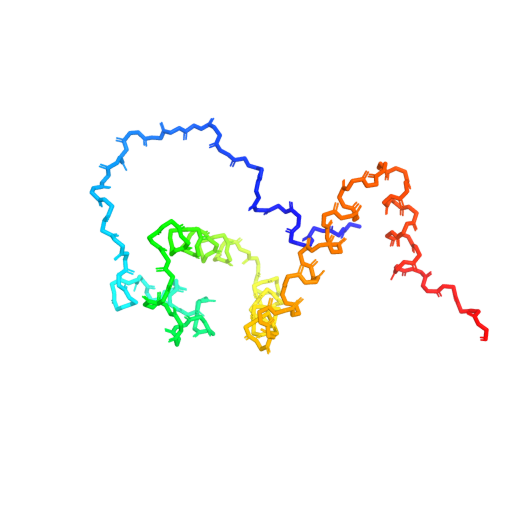4 103 ALA A C 1
ATOM 825 O O . ALA A 1 103 ? -2.663 11.148 19.917 1.00 78.94 103 ALA A O 1
ATOM 826 N N . PRO A 1 104 ? -1.915 9.421 21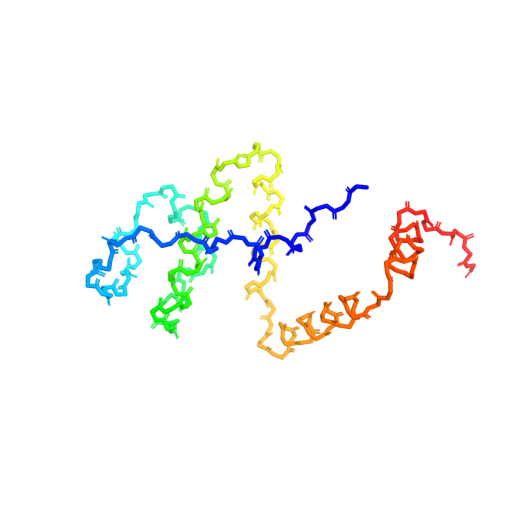.161 1.00 76.38 104 PRO A N 1
ATOM 827 C CA . PRO A 1 104 ? -3.078 8.565 20.920 1.00 76.38 104 PRO A CA 1
ATOM 828 C C . PRO A 1 104 ? -4.416 9.249 21.240 1.00 76.38 104 PRO A C 1
ATOM 830 O O . PRO A 1 104 ? -5.380 9.068 20.496 1.00 76.38 104 PRO A O 1
ATOM 833 N N . GLU A 1 105 ? -4.456 10.118 22.249 1.00 75.12 105 GLU A N 1
ATOM 834 C CA . GLU A 1 105 ? -5.630 10.901 22.652 1.00 75.12 105 GLU A CA 1
ATOM 835 C C . GLU A 1 105 ? -6.023 11.919 21.573 1.00 75.12 105 GLU A C 1
ATOM 837 O O . GLU A 1 105 ? -7.193 12.059 21.219 1.00 75.12 105 GLU A O 1
ATOM 842 N N . ARG A 1 106 ? -5.031 12.596 20.978 1.00 75.56 106 ARG A N 1
ATOM 843 C CA . ARG A 1 106 ? -5.239 13.550 19.876 1.00 75.56 106 ARG A CA 1
ATOM 844 C C . ARG A 1 106 ? -5.692 12.850 18.600 1.00 75.56 106 ARG A C 1
ATOM 846 O O . ARG A 1 106 ? -6.539 13.374 17.884 1.00 75.56 106 ARG A O 1
ATOM 853 N N . ARG A 1 107 ? -5.163 11.656 18.322 1.00 76.31 107 ARG A N 1
ATOM 854 C CA . ARG A 1 107 ? -5.629 10.828 17.201 1.00 76.31 107 ARG A CA 1
ATOM 855 C C . ARG A 1 107 ? -7.076 10.391 17.411 1.00 76.31 107 ARG A C 1
ATOM 857 O O . ARG A 1 107 ? -7.856 10.479 16.473 1.00 76.31 107 ARG A O 1
ATOM 864 N N . ALA A 1 108 ? -7.443 9.948 18.615 1.00 76.31 108 ALA A N 1
ATOM 865 C CA . ALA A 1 108 ? -8.814 9.555 18.930 1.00 76.31 108 ALA A CA 1
ATOM 866 C C . ALA A 1 108 ? -9.796 10.726 18.766 1.00 76.31 108 ALA A C 1
ATOM 868 O O . ALA A 1 108 ? -10.839 10.540 18.146 1.00 76.31 108 ALA A O 1
ATOM 869 N N . ALA A 1 109 ? -9.427 11.927 19.228 1.00 78.75 109 ALA A N 1
ATOM 870 C CA . ALA A 1 109 ? -10.223 13.140 19.042 1.00 78.75 109 ALA A CA 1
ATOM 871 C C . ALA A 1 109 ? -10.426 13.486 17.556 1.00 78.75 109 ALA A C 1
ATOM 873 O O . ALA A 1 109 ? -11.559 13.667 17.124 1.00 78.75 109 ALA A O 1
ATOM 874 N N . LEU A 1 110 ? -9.356 13.475 16.752 1.00 77.56 110 LEU A N 1
ATOM 875 C CA . LEU A 1 110 ? -9.454 13.712 15.305 1.00 77.56 110 LEU A CA 1
ATOM 876 C C . LEU A 1 110 ? -10.302 12.652 14.594 1.00 77.56 110 LEU A C 1
ATOM 878 O O . LEU A 1 110 ? -11.082 12.964 13.703 1.00 77.56 110 LEU A O 1
ATOM 882 N N . LEU A 1 111 ? -10.160 11.378 14.963 1.00 76.06 111 LEU A N 1
ATOM 883 C CA . LEU A 1 111 ? -10.974 10.312 14.380 1.00 76.06 111 LEU A CA 1
ATOM 884 C C . LEU A 1 111 ? -12.448 10.427 14.794 1.00 76.06 111 LEU A C 1
ATOM 886 O O . LEU A 1 111 ? -13.326 10.107 13.994 1.00 76.06 111 LEU A O 1
ATOM 890 N N . PHE A 1 112 ? -12.723 10.876 16.020 1.00 76.69 112 PHE A N 1
ATOM 891 C CA . PHE A 1 112 ? -14.075 11.163 16.490 1.00 76.69 112 PHE A CA 1
ATOM 892 C C . PHE A 1 112 ? -14.699 12.319 15.694 1.00 76.69 112 PHE A C 1
ATOM 894 O O . PHE A 1 112 ? -15.804 12.159 15.187 1.00 76.69 112 PHE A O 1
ATOM 901 N N . GLU A 1 113 ? -13.957 13.407 15.481 1.00 76.06 113 GLU A N 1
ATOM 902 C CA . GLU A 1 113 ? -14.363 14.567 14.668 1.00 76.06 113 GLU A CA 1
ATOM 903 C C . GLU A 1 113 ? -14.623 14.193 13.198 1.00 76.06 113 GLU A C 1
ATOM 905 O O . GLU A 1 113 ? -15.626 14.581 12.610 1.00 76.06 113 GLU A O 1
ATOM 910 N N . LEU A 1 114 ? -13.774 13.352 12.602 1.00 70.56 114 LEU A N 1
ATOM 911 C CA . LEU A 1 114 ? -13.961 12.883 11.223 1.00 70.56 114 LEU A CA 1
ATOM 912 C C . LEU A 1 114 ? -15.137 11.906 11.055 1.00 70.56 114 LEU A C 1
ATOM 914 O O . LEU A 1 114 ? -15.591 11.687 9.933 1.00 70.56 114 LEU A O 1
ATOM 918 N N . THR A 1 115 ? -15.601 11.277 12.138 1.00 69.81 115 THR A N 1
ATOM 919 C CA . THR A 1 115 ? -16.741 10.338 12.118 1.00 69.81 115 THR A CA 1
ATOM 920 C C . THR A 1 115 ? -18.048 10.973 12.575 1.00 69.81 115 THR A C 1
ATOM 922 O O . THR A 1 115 ? -19.114 10.494 12.198 1.00 69.81 115 THR A O 1
ATOM 925 N N . HIS A 1 116 ? -17.965 12.072 13.318 1.00 68.75 116 HIS A N 1
ATOM 926 C CA . HIS A 1 116 ? -19.076 12.927 13.701 1.00 68.75 116 HIS A CA 1
ATOM 927 C C . HIS A 1 116 ? -18.742 14.319 13.176 1.00 68.75 116 HIS A C 1
ATOM 929 O O . HIS A 1 116 ? -18.222 15.128 13.947 1.00 68.75 116 HIS A O 1
ATOM 935 N N . PRO A 1 117 ? -18.976 14.603 11.877 1.00 56.00 117 PRO A N 1
ATOM 936 C CA . PRO A 1 117 ? -18.809 15.953 11.376 1.00 56.00 117 PRO A CA 1
ATOM 937 C C . PRO A 1 117 ? -19.759 16.821 12.191 1.00 56.00 117 PRO A C 1
ATOM 939 O O . PRO A 1 117 ? -20.978 16.752 12.030 1.00 56.00 117 PRO A O 1
ATOM 942 N N . THR A 1 118 ? -19.211 17.579 13.136 1.00 53.28 118 THR A N 1
ATOM 943 C CA . THR A 1 118 ? -19.951 18.621 13.825 1.00 53.28 118 THR A CA 1
ATOM 944 C C . THR A 1 118 ? -20.456 19.537 12.730 1.00 53.28 118 THR A C 1
ATOM 946 O O . THR A 1 118 ? -19.674 20.244 12.099 1.00 53.28 118 THR A O 1
ATOM 949 N N . ALA A 1 119 ? -21.755 19.452 12.446 1.00 53.72 119 ALA A N 1
ATOM 950 C CA . ALA A 1 119 ? -22.451 20.381 11.582 1.00 53.72 119 ALA A CA 1
ATOM 951 C C . ALA A 1 119 ? -22.378 21.764 12.242 1.00 53.72 119 ALA A C 1
ATOM 953 O O . ALA A 1 119 ? -23.227 22.148 13.040 1.00 53.72 119 ALA A O 1
ATOM 954 N N . GLN A 1 120 ? -21.295 22.475 11.965 1.00 39.28 120 GLN A N 1
ATOM 955 C CA . GLN A 1 120 ? -21.058 23.877 12.265 1.00 39.28 120 GLN A CA 1
ATOM 956 C C . GLN A 1 120 ? -20.140 24.369 11.140 1.00 39.28 120 GLN A C 1
ATOM 958 O O . GLN A 1 120 ? -19.096 23.772 10.912 1.00 39.28 120 GLN A O 1
ATOM 963 N N . ARG A 1 121 ? -20.439 25.422 10.392 1.00 39.19 121 ARG A N 1
ATOM 964 C CA . ARG A 1 121 ? -21.540 26.382 10.393 1.00 39.19 121 ARG A CA 1
ATOM 965 C C . ARG A 1 121 ? -21.429 27.158 9.080 1.00 39.19 121 ARG A C 1
ATOM 967 O O . ARG A 1 121 ? -20.290 27.226 8.564 1.00 39.19 121 ARG A O 1
#